Protein AF-G0NBK9-F1 (afdb_monomer)

Secondary structure (DSSP, 8-state):
--------------------PPP--------HHHHHHHHHHHHHHHHHHHHHHHHHHHHHHHHHHHHHHHHHHSS-----------B-TTT--BS-GGG-TTS-HHHHHHHHHHTT--TTT----SS--S---B-TTT--BS-GGG--

Solvent-accessible surface area (backbone atoms only — not comparable to full-atom values): 9605 Å² total; per-residue (Å²): 140,88,88,80,88,78,89,79,88,76,88,78,90,76,82,86,84,88,88,82,87,80,81,75,83,76,70,82,76,80,54,72,69,59,57,52,52,52,50,49,54,51,49,54,51,50,50,54,53,50,54,51,50,51,53,52,51,50,53,52,51,54,49,51,52,52,53,52,53,54,56,58,70,72,49,69,74,76,69,78,68,73,76,72,77,56,50,21,92,86,76,65,40,92,40,58,68,75,72,40,83,89,54,54,33,70,59,39,51,53,54,32,55,76,68,54,26,35,66,43,74,68,42,84,62,87,79,86,77,89,58,84,40,58,21,90,88,77,67,46,81,20,42,58,75,60,55,130

Sequence (148 aa):
MNPFILEDESMLLDETPAPAENPEKHEPEKTPSTDIHQQLLVLEQGIRVLQTGQTALKKQLDSILRQGAEKRKNVEPPTASKKQKLSCPRCQGDHIDLHCRSIPPSEKIALAVSKGLCLNCNGSHQGHCRKPPACKKCQKAHMTSYHC

Organism: Caenorhabditis brenneri (NCBI:txid135651)

Structure (mmCIF, N/CA/C/O backbone):
data_AF-G0NBK9-F1
#
_entry.id   AF-G0NBK9-F1
#
loop_
_atom_site.group_PDB
_atom_site.id
_atom_site.type_symbol
_atom_site.label_atom_id
_atom_site.label_alt_id
_atom_site.label_comp_id
_atom_site.label_asym_id
_atom_site.label_entity_id
_atom_site.label_seq_id
_atom_site.pdbx_PDB_ins_code
_atom_site.Cartn_x
_atom_site.Cartn_y
_atom_site.Cartn_z
_atom_site.occupancy
_atom_site.B_iso_or_equiv
_atom_site.auth_seq_id
_atom_site.auth_comp_id
_atom_site.auth_asym_id
_atom_site.auth_atom_id
_atom_site.pdbx_PDB_model_num
ATOM 1 N N . MET A 1 1 ? -111.862 -30.395 48.904 1.00 41.84 1 MET A N 1
ATOM 2 C CA . MET A 1 1 ? -110.810 -30.360 47.866 1.00 41.84 1 MET A CA 1
ATOM 3 C C . MET A 1 1 ? -109.699 -29.471 48.406 1.00 41.84 1 MET A C 1
ATOM 5 O O . MET A 1 1 ? -109.977 -28.347 48.786 1.00 41.84 1 MET A O 1
ATOM 9 N N . ASN A 1 2 ? -108.524 -30.063 48.593 1.00 36.88 2 ASN A N 1
ATOM 10 C CA . ASN A 1 2 ? -107.329 -29.575 49.301 1.00 36.88 2 ASN A CA 1
ATOM 11 C C . ASN A 1 2 ? -106.315 -29.030 48.251 1.00 36.88 2 ASN A C 1
ATOM 13 O O . ASN A 1 2 ? -106.410 -29.488 47.111 1.00 36.88 2 ASN A O 1
ATOM 17 N N . PRO A 1 3 ? -105.216 -28.333 48.612 1.00 58.12 3 PRO A N 1
ATOM 18 C CA . PRO A 1 3 ? -105.077 -27.161 49.503 1.00 58.12 3 PRO A CA 1
ATOM 19 C C . PRO A 1 3 ? -103.913 -26.208 49.067 1.00 58.12 3 PRO A C 1
ATOM 21 O O . PRO A 1 3 ? -103.492 -26.261 47.918 1.00 58.12 3 PRO A O 1
ATOM 24 N N . PHE A 1 4 ? -103.364 -25.450 50.038 1.00 42.31 4 PHE A N 1
ATOM 25 C CA . PHE A 1 4 ? -102.177 -24.556 50.097 1.00 42.31 4 PHE A CA 1
ATOM 26 C C . PHE A 1 4 ? -102.530 -23.060 49.962 1.00 42.31 4 PHE A C 1
ATOM 28 O O . PHE A 1 4 ? -102.898 -22.626 48.879 1.00 42.31 4 PHE A O 1
ATOM 35 N N . ILE A 1 5 ? -102.591 -22.226 51.026 1.00 44.59 5 ILE A N 1
ATOM 36 C CA . ILE A 1 5 ? -101.725 -22.026 52.234 1.00 44.59 5 ILE A CA 1
ATOM 37 C C . ILE A 1 5 ? -100.253 -21.797 51.811 1.00 44.59 5 ILE A C 1
ATOM 39 O O . ILE A 1 5 ? -99.794 -22.538 50.954 1.00 44.59 5 ILE A O 1
ATOM 43 N N . LEU A 1 6 ? -99.420 -20.844 52.243 1.00 45.56 6 LEU A N 1
ATOM 44 C CA . LEU A 1 6 ? -99.203 -19.952 53.403 1.00 45.56 6 LEU A CA 1
ATOM 45 C C . LEU A 1 6 ? -98.650 -18.612 52.825 1.00 45.56 6 LEU A C 1
ATOM 47 O O . LEU A 1 6 ? -98.104 -18.627 51.723 1.00 45.56 6 LEU A O 1
ATOM 51 N N . GLU A 1 7 ? -98.864 -17.418 53.392 1.00 40.66 7 GLU A N 1
ATOM 52 C CA . GLU A 1 7 ? -98.226 -16.884 54.623 1.00 40.66 7 GLU A CA 1
ATOM 53 C C . GLU A 1 7 ? -96.676 -16.959 54.518 1.00 40.66 7 GLU A C 1
ATOM 55 O O . GLU A 1 7 ? -96.111 -17.932 54.040 1.00 40.66 7 GLU A O 1
ATOM 60 N N . ASP A 1 8 ? -95.891 -15.942 54.838 1.00 40.44 8 ASP A N 1
ATOM 61 C CA . ASP A 1 8 ? -95.928 -15.280 56.124 1.00 40.44 8 ASP A CA 1
ATOM 62 C C . ASP A 1 8 ? -95.024 -14.040 56.133 1.00 40.44 8 ASP A C 1
ATOM 64 O O . ASP A 1 8 ? -94.107 -13.929 55.320 1.00 40.44 8 ASP A O 1
ATOM 68 N N . GLU A 1 9 ? -95.342 -13.156 57.076 1.00 37.91 9 GLU A N 1
ATOM 69 C CA . GLU A 1 9 ? -94.444 -12.361 57.915 1.00 37.91 9 GLU A CA 1
ATOM 70 C C . GLU A 1 9 ? -93.106 -11.837 57.336 1.00 37.91 9 GLU A C 1
ATOM 72 O O . GLU A 1 9 ? -92.277 -12.544 56.788 1.00 37.91 9 GLU A O 1
ATOM 77 N N . SER A 1 10 ? -92.673 -10.614 57.580 1.00 40.59 10 SER A N 1
ATOM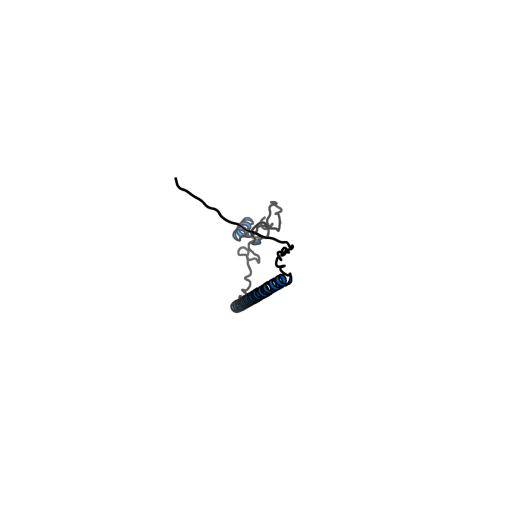 78 C CA . SER A 1 10 ? -93.138 -9.532 58.424 1.00 40.59 10 SER A CA 1
ATOM 79 C C . SER A 1 10 ? -91.996 -8.519 58.467 1.00 40.59 10 SER A C 1
ATOM 81 O O . SER A 1 10 ? -90.890 -8.793 58.006 1.00 40.59 10 SER A O 1
ATOM 83 N N . MET A 1 11 ? -92.268 -7.413 59.155 1.00 39.41 11 MET A N 1
ATOM 84 C CA . MET A 1 11 ? -91.293 -6.779 60.032 1.00 39.41 11 MET A CA 1
ATOM 85 C C . MET A 1 11 ? -90.152 -6.005 59.368 1.00 39.41 11 MET A C 1
ATOM 87 O O . MET A 1 11 ? -89.473 -6.451 58.463 1.00 39.41 11 MET A O 1
ATOM 91 N N . LEU A 1 12 ? -89.759 -4.844 59.852 1.00 44.16 12 LEU A N 1
ATOM 92 C CA . LEU A 1 12 ? -90.222 -3.883 60.847 1.00 44.16 12 LEU A CA 1
ATOM 93 C C . LEU A 1 12 ? -89.055 -2.876 60.851 1.00 44.16 12 LEU A C 1
ATOM 95 O O . LEU A 1 12 ? -87.925 -3.251 60.532 1.00 44.16 12 LEU A O 1
ATOM 99 N N . LEU A 1 13 ? -89.333 -1.668 61.329 1.00 40.25 13 LEU A N 1
ATOM 100 C CA . LEU A 1 13 ? -88.362 -0.732 61.898 1.00 40.25 13 LEU A CA 1
ATOM 101 C C . LEU A 1 13 ? -87.551 0.073 60.886 1.00 40.25 13 LEU A C 1
ATOM 103 O O . LEU A 1 13 ? -87.219 -0.388 59.802 1.00 40.25 13 LEU A O 1
ATOM 107 N N . ASP A 1 14 ? -87.068 1.256 61.210 1.00 36.59 14 ASP A N 1
ATOM 108 C CA . ASP A 1 14 ? -87.368 2.333 62.163 1.00 36.59 14 ASP A CA 1
ATOM 109 C C . ASP A 1 14 ? -86.136 3.244 62.011 1.00 36.59 14 ASP A C 1
ATOM 111 O O . ASP A 1 14 ? -85.061 2.767 61.647 1.00 36.59 14 ASP A O 1
ATOM 115 N N . GLU A 1 15 ? -86.297 4.523 62.318 1.00 38.12 15 GLU A N 1
ATOM 116 C CA . GLU A 1 15 ? -85.234 5.462 62.712 1.00 38.12 15 GLU A CA 1
ATOM 117 C C . GLU A 1 15 ? -84.020 5.758 61.775 1.00 38.12 15 GLU A C 1
ATOM 119 O O . GLU A 1 15 ? -83.236 4.923 61.338 1.00 38.12 15 GLU A O 1
ATOM 124 N N . THR A 1 16 ? -83.822 7.065 61.555 1.00 48.12 16 THR A N 1
ATOM 125 C CA . THR A 1 16 ? -82.574 7.803 61.216 1.00 48.12 16 THR A CA 1
ATOM 126 C C . THR A 1 16 ? -81.297 7.287 61.923 1.00 48.12 16 THR A C 1
ATOM 128 O O . THR A 1 16 ? -81.463 6.743 63.012 1.00 48.12 16 THR A O 1
ATOM 131 N N . PRO A 1 17 ? -80.028 7.539 61.466 1.00 43.25 17 PRO A N 1
ATOM 132 C CA . PRO A 1 17 ? -79.492 8.833 60.970 1.00 43.25 17 PRO A CA 1
ATOM 133 C C . PRO A 1 17 ? -78.372 8.776 59.875 1.00 43.25 17 PRO A C 1
ATOM 135 O O . PRO A 1 17 ? -77.904 7.718 59.472 1.00 43.25 17 PRO A O 1
ATOM 138 N N . ALA A 1 18 ? -77.923 9.943 59.380 1.00 47.94 18 ALA A N 1
ATOM 139 C CA . ALA A 1 18 ? -76.700 10.123 58.557 1.00 47.94 18 ALA A CA 1
ATOM 140 C C . ALA A 1 18 ? -75.405 10.014 59.411 1.00 47.94 18 ALA A C 1
ATOM 142 O O . ALA A 1 18 ? -75.547 9.995 60.636 1.00 47.94 18 ALA A O 1
ATOM 143 N N . PRO A 1 19 ? -74.152 10.100 58.884 1.00 54.47 19 PRO A N 1
ATOM 144 C CA . PRO A 1 19 ? -73.601 10.015 57.514 1.00 54.47 19 PRO A CA 1
ATOM 145 C C . PRO A 1 19 ? -72.477 8.937 57.391 1.00 54.47 19 PRO A C 1
ATOM 147 O O . PRO A 1 19 ? -72.006 8.419 58.397 1.00 54.47 19 PRO A O 1
ATOM 150 N N . ALA A 1 20 ? -71.979 8.620 56.185 1.00 42.03 20 ALA A N 1
ATOM 151 C CA . ALA A 1 20 ? -70.747 7.826 56.035 1.00 42.03 20 ALA A CA 1
ATOM 152 C C . ALA A 1 20 ? -69.830 8.387 54.940 1.00 42.03 20 ALA A C 1
ATOM 154 O O . ALA A 1 20 ? -70.204 8.500 53.772 1.00 42.03 20 ALA A O 1
ATOM 155 N N . GLU A 1 21 ? -68.632 8.755 55.384 1.00 42.59 21 GLU A N 1
ATOM 156 C CA . GLU A 1 21 ? -67.476 9.199 54.620 1.00 42.59 21 GLU A CA 1
ATOM 157 C C . GLU A 1 21 ? -67.081 8.161 53.563 1.00 42.59 21 GLU A C 1
ATOM 159 O O . GLU A 1 21 ? -67.000 6.961 53.826 1.00 42.59 21 GLU A O 1
ATOM 164 N N . ASN A 1 22 ? -66.823 8.635 52.349 1.00 42.59 22 ASN A N 1
ATOM 165 C CA . ASN A 1 22 ? -66.251 7.825 51.285 1.00 42.59 22 ASN A CA 1
ATOM 166 C C . ASN A 1 22 ? -64.727 7.810 51.497 1.00 42.59 22 ASN A C 1
ATOM 168 O O . ASN A 1 22 ? -64.134 8.892 51.471 1.00 42.59 22 ASN A O 1
ATOM 172 N N . PRO A 1 23 ? -64.069 6.660 51.733 1.00 45.88 23 PRO A N 1
ATOM 173 C CA . PRO A 1 23 ? -62.629 6.652 51.897 1.00 45.88 23 PRO A CA 1
ATOM 174 C C . PRO A 1 23 ? -61.987 6.929 50.539 1.00 45.88 23 PRO A C 1
ATOM 176 O O . PRO A 1 23 ? -62.138 6.166 49.579 1.00 45.88 23 PRO A O 1
ATOM 179 N N . GLU A 1 24 ? -61.269 8.048 50.474 1.00 44.53 24 GLU A N 1
ATOM 180 C CA . GLU A 1 24 ? -60.301 8.340 49.429 1.00 44.53 24 GLU A CA 1
ATOM 181 C C . GLU A 1 24 ? -59.445 7.097 49.164 1.00 44.53 24 GLU A C 1
ATOM 183 O O . GLU A 1 24 ? -58.776 6.558 50.050 1.00 44.53 24 GLU A O 1
ATOM 188 N N . LYS A 1 25 ? -59.452 6.640 47.910 1.00 45.28 25 LYS A N 1
ATOM 189 C CA . LYS A 1 25 ? -58.410 5.756 47.398 1.00 45.28 25 LYS A CA 1
ATOM 190 C C . LYS A 1 25 ? -57.111 6.551 47.390 1.00 45.28 25 LYS A C 1
ATOM 192 O O . LYS A 1 25 ? -56.800 7.226 46.414 1.00 45.28 25 LYS A O 1
ATOM 197 N N . HIS A 1 26 ? -56.370 6.464 48.485 1.00 41.44 26 HIS A N 1
ATOM 198 C CA . HIS A 1 26 ? -54.976 6.867 48.534 1.00 41.44 26 HIS A CA 1
ATOM 199 C C . HIS A 1 26 ? -54.195 5.938 47.593 1.00 41.44 26 HIS A C 1
ATOM 201 O O . HIS A 1 26 ? -53.847 4.808 47.940 1.00 41.44 26 HIS A O 1
ATOM 207 N N . GLU A 1 27 ? -53.963 6.398 46.364 1.00 53.00 27 GLU A N 1
ATOM 208 C CA . GLU A 1 27 ? -52.853 5.905 45.555 1.00 53.00 27 GLU A CA 1
ATOM 209 C C . GLU A 1 27 ? -51.571 6.061 46.394 1.00 53.00 27 GLU A C 1
ATOM 211 O O . GLU A 1 27 ? -51.376 7.110 47.022 1.00 53.00 27 GLU A O 1
ATOM 216 N N . PRO A 1 28 ? -50.692 5.048 46.462 1.00 52.41 28 PRO A N 1
ATOM 217 C CA . PRO A 1 28 ? -49.408 5.228 47.107 1.00 52.41 28 PRO A CA 1
ATOM 218 C C . PRO A 1 28 ? -48.584 6.152 46.211 1.00 52.41 28 PRO A C 1
ATOM 220 O O . PRO A 1 28 ? -48.048 5.725 45.187 1.00 52.41 28 PRO A O 1
ATOM 223 N N . GLU A 1 29 ? -48.487 7.427 46.588 1.00 56.84 29 GLU A N 1
ATOM 224 C CA . GLU A 1 29 ? -47.502 8.346 46.033 1.00 56.84 29 GLU A CA 1
ATOM 225 C C . GLU A 1 29 ? -46.122 7.695 46.176 1.00 56.84 29 GLU A C 1
ATOM 227 O O . GLU A 1 29 ? -45.548 7.612 47.265 1.00 56.84 29 GLU A O 1
ATOM 232 N N . LYS A 1 30 ? -45.585 7.180 45.065 1.00 56.38 30 LYS A N 1
ATOM 233 C CA . LYS A 1 30 ? -44.182 6.784 44.979 1.00 56.38 30 LYS A CA 1
ATOM 234 C C . LYS A 1 30 ? -43.358 8.035 45.225 1.00 56.38 30 LYS A C 1
ATOM 236 O O . LYS A 1 30 ? -43.197 8.878 44.346 1.00 56.38 30 LYS A O 1
ATOM 241 N N . THR A 1 31 ? -42.869 8.161 46.448 1.00 53.91 31 THR A N 1
ATOM 242 C CA . THR A 1 31 ? -42.076 9.306 46.861 1.00 53.91 31 THR A CA 1
ATOM 243 C C . THR A 1 31 ? -40.800 9.377 46.007 1.00 53.91 31 THR A C 1
ATOM 245 O O . THR A 1 31 ? -40.131 8.353 45.814 1.00 53.91 31 THR A O 1
ATOM 248 N N . PRO A 1 32 ? -40.410 10.569 45.516 1.00 62.19 32 PRO A N 1
ATOM 249 C CA . PRO A 1 32 ? -39.239 10.760 44.646 1.00 62.19 32 PRO A CA 1
ATOM 250 C C . PRO A 1 32 ? -37.921 10.271 45.275 1.00 62.19 32 PRO A C 1
ATOM 252 O O . PRO A 1 32 ? -36.948 9.998 44.579 1.00 62.19 32 PRO A O 1
ATOM 255 N N . SER A 1 33 ? -37.894 10.097 46.599 1.00 61.19 33 SER A N 1
ATOM 256 C CA . SER A 1 33 ? -36.758 9.555 47.346 1.00 61.19 33 SER A CA 1
ATOM 257 C C . SER A 1 33 ? -36.448 8.085 47.017 1.00 61.19 33 SER A C 1
ATOM 259 O O . SER A 1 33 ? -35.276 7.706 46.992 1.00 61.19 33 SER A O 1
ATOM 261 N N . THR A 1 34 ? -37.462 7.266 46.719 1.00 68.56 34 THR A N 1
ATOM 262 C CA . THR A 1 34 ? -37.266 5.845 46.373 1.00 68.56 34 THR A CA 1
ATOM 263 C C . THR A 1 34 ? -36.654 5.663 44.984 1.00 68.56 34 THR A C 1
ATOM 265 O O . THR A 1 34 ? -35.799 4.798 44.796 1.00 68.56 34 THR A O 1
ATOM 268 N N . ASP A 1 35 ? -37.020 6.528 44.036 1.00 82.06 35 ASP A N 1
ATOM 269 C CA . ASP A 1 35 ? -36.481 6.526 42.673 1.00 82.06 35 ASP A CA 1
ATOM 270 C C . ASP A 1 35 ? -34.996 6.923 42.652 1.00 82.06 35 ASP A C 1
ATOM 272 O O . ASP A 1 35 ? -34.170 6.241 42.048 1.00 82.06 35 ASP A O 1
ATOM 276 N N . ILE A 1 36 ? -34.615 7.949 43.422 1.00 86.81 36 ILE A N 1
ATOM 277 C CA . ILE A 1 36 ? -33.208 8.354 43.57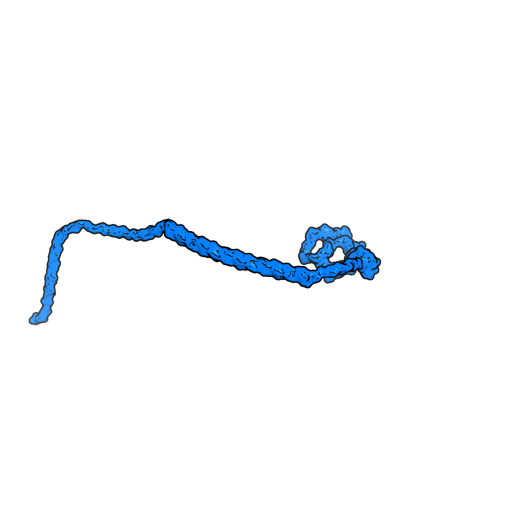3 1.00 86.81 36 ILE A CA 1
ATOM 278 C C . ILE A 1 36 ? -32.377 7.229 44.206 1.00 86.81 36 ILE A C 1
ATOM 280 O O . ILE A 1 36 ? -31.262 6.956 43.759 1.00 86.81 36 ILE A O 1
ATOM 284 N N . HIS A 1 37 ? -32.908 6.542 45.222 1.00 89.44 37 HIS A N 1
ATOM 285 C CA . HIS A 1 37 ? -32.203 5.420 45.845 1.00 89.44 37 HIS A CA 1
ATOM 286 C C . HIS A 1 37 ? -31.977 4.271 44.851 1.00 89.44 37 HIS A C 1
ATOM 288 O O . HIS A 1 37 ? -30.875 3.728 44.763 1.00 89.44 37 HIS A O 1
ATOM 294 N N . GLN A 1 38 ? -32.985 3.956 44.035 1.00 91.50 38 GLN A N 1
ATOM 295 C CA . GLN A 1 38 ? -32.871 2.953 42.981 1.00 91.50 38 GLN A CA 1
ATOM 296 C C . GLN A 1 38 ? -31.826 3.350 41.925 1.00 91.50 38 GLN A C 1
ATOM 298 O O . GLN A 1 38 ? -31.014 2.519 41.512 1.00 91.50 38 GLN A O 1
ATOM 303 N N . GLN A 1 39 ? -31.802 4.620 41.517 1.00 92.81 39 GLN A N 1
ATOM 304 C CA . GLN A 1 39 ? -30.816 5.149 40.572 1.00 92.81 39 GLN A CA 1
ATOM 305 C C . GLN A 1 39 ? -29.386 5.066 41.125 1.00 92.81 39 GLN A C 1
ATOM 307 O O . GLN A 1 39 ? -28.471 4.682 40.395 1.00 92.81 39 GLN A O 1
ATOM 312 N N . LEU A 1 40 ? -29.183 5.349 42.416 1.00 93.94 40 LEU A N 1
ATOM 313 C CA . LEU A 1 40 ? -27.879 5.208 43.072 1.00 93.94 40 LEU A CA 1
ATOM 314 C C . LEU A 1 40 ? -27.391 3.756 43.076 1.00 93.94 40 LEU A C 1
ATOM 316 O O . LEU A 1 40 ? -26.234 3.510 42.741 1.00 93.94 40 LEU A O 1
ATOM 320 N N . LEU A 1 41 ? -28.266 2.788 43.361 1.00 94.31 41 LEU A N 1
ATOM 321 C CA . LEU A 1 41 ? -27.912 1.363 43.315 1.00 94.31 41 LEU A CA 1
ATOM 322 C C . LEU A 1 41 ? -27.489 0.918 41.907 1.00 94.31 41 LEU A C 1
ATOM 324 O O . LEU A 1 41 ? -26.518 0.171 41.750 1.00 94.31 41 LEU A O 1
ATOM 328 N N . VAL A 1 42 ? -28.183 1.401 40.873 1.00 95.81 42 VAL A N 1
ATOM 329 C CA . VAL A 1 42 ? -27.823 1.135 39.471 1.00 95.81 42 VAL A CA 1
ATOM 330 C C . VAL A 1 42 ? -26.467 1.754 39.129 1.00 95.81 42 VAL A C 1
ATOM 332 O O . VAL A 1 42 ? -25.637 1.090 38.504 1.00 95.81 42 VAL A O 1
ATOM 335 N N . LEU A 1 43 ? -26.207 2.989 39.564 1.00 95.88 43 LEU A N 1
ATOM 336 C CA . LEU A 1 43 ? -24.925 3.662 39.346 1.00 95.88 43 LEU A CA 1
ATOM 337 C C . LEU A 1 43 ? -23.775 2.950 40.060 1.00 95.88 43 LEU A C 1
ATOM 339 O O . LEU A 1 43 ? -22.737 2.715 39.442 1.00 95.88 43 LEU A O 1
ATOM 343 N N . GLU A 1 44 ? -23.952 2.542 41.317 1.00 96.12 44 GLU A N 1
ATOM 344 C CA . GLU A 1 44 ? -22.946 1.761 42.041 1.00 96.12 44 GLU A CA 1
ATOM 345 C C . GLU A 1 44 ? -22.620 0.452 41.323 1.00 96.12 44 GLU A C 1
ATOM 347 O O . GLU A 1 44 ? -21.451 0.079 41.184 1.00 96.12 44 GLU A O 1
ATOM 352 N N . GLN A 1 45 ? -23.647 -0.245 40.834 1.00 95.94 45 GLN A N 1
ATOM 353 C CA . GLN A 1 45 ? -23.450 -1.471 40.079 1.00 95.94 45 GLN A CA 1
ATOM 354 C C . GLN A 1 45 ? -22.732 -1.205 38.750 1.00 95.94 45 GLN A C 1
ATOM 356 O O . GLN A 1 45 ? -21.813 -1.945 38.391 1.00 95.94 45 GLN A O 1
ATOM 361 N N . GLY A 1 46 ? -23.086 -0.124 38.054 1.00 96.38 46 GLY A N 1
ATOM 362 C CA . GLY A 1 46 ? -22.403 0.323 36.842 1.00 96.38 46 GLY A CA 1
ATOM 363 C C . GLY A 1 46 ? -20.921 0.614 37.085 1.00 96.38 46 GLY A C 1
ATOM 364 O O . GLY A 1 46 ? -20.068 0.140 36.333 1.00 96.38 46 GLY A O 1
ATOM 365 N N . ILE A 1 47 ? -20.590 1.308 38.177 1.00 96.94 47 ILE A N 1
ATOM 366 C CA . ILE A 1 47 ? -19.205 1.599 38.574 1.00 96.94 47 ILE A CA 1
ATOM 367 C C . ILE A 1 47 ? -18.430 0.301 38.821 1.00 96.94 47 ILE A C 1
ATOM 369 O O . ILE A 1 47 ? -17.322 0.152 38.304 1.00 96.94 47 ILE A O 1
ATOM 373 N N . ARG A 1 48 ? -19.011 -0.670 39.538 1.00 96.38 48 ARG A N 1
ATOM 374 C CA . ARG A 1 48 ? -18.376 -1.979 39.786 1.00 96.38 48 ARG A CA 1
ATOM 375 C C . ARG A 1 48 ? -18.058 -2.725 38.486 1.00 96.38 48 ARG A C 1
ATOM 377 O O . ARG A 1 48 ? -16.957 -3.264 38.325 1.00 96.38 48 ARG A O 1
ATOM 384 N N . VAL A 1 49 ? -18.991 -2.731 37.534 1.00 96.81 49 VAL A N 1
ATOM 385 C CA . VAL A 1 49 ? -18.790 -3.352 36.214 1.00 96.81 49 VAL A CA 1
ATOM 386 C C . VAL A 1 49 ? -17.673 -2.645 35.444 1.00 96.81 49 VAL A C 1
ATOM 388 O O . VAL A 1 49 ? -16.772 -3.306 34.923 1.00 96.81 49 VAL A O 1
ATOM 391 N N . LEU A 1 50 ? -17.674 -1.309 35.424 1.00 97.06 50 LEU A N 1
ATOM 392 C CA . LEU A 1 50 ? -16.644 -0.520 34.746 1.00 97.06 50 LEU A CA 1
ATOM 393 C C . LEU A 1 50 ? -15.252 -0.738 35.351 1.00 97.06 50 LEU A C 1
ATOM 395 O O . LEU A 1 50 ? -14.294 -0.940 34.608 1.00 97.06 50 LEU A O 1
ATOM 399 N N . GLN A 1 51 ? -15.131 -0.771 36.679 1.00 97.06 51 GLN A N 1
ATOM 400 C CA . GLN A 1 51 ? -13.867 -1.049 37.372 1.00 97.06 51 GLN A CA 1
ATOM 401 C C . GLN A 1 51 ? -13.327 -2.448 37.044 1.00 97.06 51 GLN A C 1
ATOM 403 O O . GLN A 1 51 ? -12.126 -2.630 36.810 1.00 97.06 51 GLN A O 1
ATOM 408 N N . THR A 1 52 ? -14.217 -3.438 36.969 1.00 95.81 52 THR A N 1
ATOM 409 C CA . THR A 1 52 ? -13.861 -4.808 36.578 1.00 95.81 52 THR A CA 1
ATOM 410 C C . THR A 1 52 ? -13.365 -4.847 35.132 1.00 95.81 52 THR A C 1
ATOM 412 O O . THR A 1 52 ? -12.301 -5.409 34.856 1.00 95.81 52 THR A O 1
ATOM 415 N N . GLY A 1 53 ? -14.075 -4.178 34.218 1.00 96.50 53 GLY A N 1
ATOM 416 C CA . GLY A 1 53 ? -13.679 -4.044 32.816 1.00 96.50 53 GLY A CA 1
ATOM 417 C C . GLY A 1 53 ? -12.325 -3.351 32.649 1.00 96.50 53 GLY A C 1
ATOM 418 O O . GLY A 1 53 ? -11.450 -3.862 31.951 1.00 96.50 53 GLY A O 1
ATOM 419 N N . GLN A 1 54 ? -12.097 -2.239 33.353 1.00 95.81 54 GLN A N 1
ATOM 420 C CA . GLN A 1 54 ? -10.815 -1.526 33.344 1.00 95.81 54 GLN A CA 1
ATOM 421 C C . GLN A 1 54 ? -9.662 -2.406 33.834 1.00 95.81 54 GLN A C 1
ATOM 423 O O . GLN A 1 54 ? -8.586 -2.415 33.234 1.00 95.81 54 GLN A O 1
ATOM 428 N N . THR A 1 55 ? -9.886 -3.188 34.890 1.00 96.25 55 THR A N 1
ATOM 429 C CA . THR A 1 55 ? -8.873 -4.106 35.423 1.00 96.25 55 THR A CA 1
ATOM 430 C C . THR A 1 55 ? -8.533 -5.210 34.419 1.00 96.25 55 THR A C 1
ATOM 432 O O . THR A 1 55 ? -7.359 -5.546 34.246 1.00 96.25 55 THR A O 1
ATOM 435 N N . ALA A 1 56 ? -9.533 -5.758 33.724 1.00 95.81 56 ALA A N 1
ATOM 436 C CA . ALA A 1 56 ? -9.325 -6.761 32.683 1.00 95.81 56 ALA A CA 1
ATOM 437 C C . ALA A 1 56 ? -8.546 -6.190 31.486 1.00 95.81 56 ALA A C 1
ATOM 439 O O . ALA A 1 56 ? -7.552 -6.784 31.065 1.00 95.81 56 ALA A O 1
ATOM 440 N N . LEU A 1 57 ? -8.932 -5.007 30.998 1.00 96.31 57 LEU A N 1
ATOM 441 C CA . LEU A 1 57 ? -8.246 -4.322 29.899 1.00 96.31 57 LEU A CA 1
ATOM 442 C C . LEU A 1 57 ? -6.793 -3.995 30.251 1.00 96.31 57 LEU A C 1
ATOM 444 O O . LEU A 1 57 ? -5.898 -4.222 29.439 1.00 96.31 57 LEU A O 1
ATOM 448 N N . LYS A 1 58 ? -6.536 -3.531 31.479 1.00 96.50 58 LYS A N 1
ATOM 449 C CA . LYS A 1 58 ? -5.174 -3.269 31.959 1.00 96.50 58 LYS A CA 1
ATOM 450 C C . LYS A 1 58 ? -4.316 -4.536 31.929 1.00 96.50 58 LYS A C 1
ATOM 452 O O . LYS A 1 58 ? -3.214 -4.509 31.391 1.00 96.50 58 LYS A O 1
ATOM 457 N N . LYS A 1 59 ? -4.844 -5.668 32.409 1.00 95.38 59 LYS A N 1
ATOM 458 C CA . LYS A 1 59 ? -4.148 -6.967 32.345 1.00 95.38 59 LYS A CA 1
ATOM 459 C C . LYS A 1 59 ? -3.867 -7.410 30.906 1.00 95.38 59 LYS A C 1
ATOM 461 O O . LYS A 1 59 ? -2.791 -7.939 30.630 1.00 95.38 59 LYS A O 1
ATOM 466 N N . GLN A 1 60 ? -4.809 -7.199 29.987 1.00 95.62 60 GLN A N 1
ATOM 467 C CA . GLN A 1 60 ? -4.605 -7.509 28.569 1.00 95.62 60 GLN A CA 1
ATOM 468 C C . GLN A 1 60 ? -3.511 -6.635 27.951 1.00 95.62 60 GLN A C 1
ATOM 470 O O . GLN A 1 60 ? -2.635 -7.159 27.264 1.00 95.62 60 GLN A O 1
ATOM 475 N N . LEU A 1 61 ? -3.513 -5.331 28.238 1.00 94.88 61 LEU A N 1
ATOM 476 C CA . LEU A 1 61 ? -2.483 -4.408 27.771 1.00 94.88 61 LEU A CA 1
ATOM 477 C C . LEU A 1 61 ? -1.097 -4.800 28.296 1.00 94.88 61 LEU A C 1
ATOM 479 O O . LEU A 1 61 ? -0.156 -4.901 27.511 1.00 94.88 61 LEU A O 1
ATOM 483 N N . ASP A 1 62 ? -0.982 -5.101 29.590 1.00 94.50 62 ASP A N 1
ATOM 484 C CA . ASP A 1 62 ? 0.274 -5.550 30.200 1.00 94.50 62 ASP A CA 1
ATOM 485 C C . ASP A 1 62 ? 0.788 -6.846 29.550 1.00 94.50 62 ASP A C 1
ATOM 487 O O . ASP A 1 62 ? 1.987 -6.990 29.301 1.00 94.50 62 ASP A O 1
ATOM 491 N N . SER A 1 63 ? -0.111 -7.778 29.216 1.00 92.56 63 SER A N 1
ATOM 492 C CA . SER A 1 63 ? 0.230 -9.0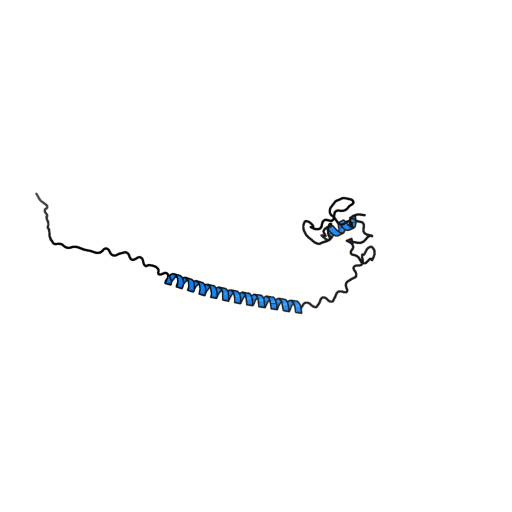09 28.492 1.00 92.56 63 SER A CA 1
ATOM 493 C C . SER A 1 63 ? 0.755 -8.718 27.082 1.00 92.56 63 SER A C 1
ATOM 495 O O . SER A 1 63 ? 1.811 -9.226 26.702 1.00 92.56 63 SER A O 1
ATOM 497 N N . ILE A 1 64 ? 0.085 -7.841 26.325 1.00 92.25 64 ILE A N 1
ATOM 498 C CA . ILE A 1 64 ? 0.515 -7.431 24.977 1.00 92.25 64 ILE A CA 1
ATOM 499 C C . ILE A 1 64 ? 1.885 -6.747 25.029 1.00 92.25 64 ILE A C 1
ATOM 501 O O . ILE A 1 64 ? 2.759 -7.056 24.217 1.00 92.25 64 ILE A O 1
ATOM 505 N N . LEU A 1 65 ? 2.104 -5.850 25.993 1.00 91.12 65 LEU A N 1
ATOM 506 C CA . LEU A 1 65 ? 3.381 -5.156 26.165 1.00 91.12 65 LEU A CA 1
ATOM 507 C C . LEU A 1 65 ? 4.515 -6.136 26.490 1.00 91.12 65 LEU A C 1
ATOM 509 O O . LEU A 1 65 ? 5.586 -6.048 25.886 1.00 91.12 65 LEU A O 1
ATOM 513 N N . ARG A 1 66 ? 4.274 -7.115 27.373 1.00 87.00 66 ARG A N 1
ATOM 514 C CA . ARG A 1 66 ? 5.244 -8.180 27.685 1.00 87.00 66 ARG A CA 1
ATOM 515 C C . ARG A 1 66 ? 5.550 -9.049 26.467 1.00 87.00 66 ARG A C 1
ATOM 517 O O . ARG A 1 66 ? 6.719 -9.270 26.163 1.00 87.00 66 ARG A O 1
ATOM 524 N N . GLN A 1 67 ? 4.530 -9.482 25.727 1.00 82.94 67 GLN A N 1
ATOM 525 C CA . GLN A 1 67 ? 4.712 -10.252 24.492 1.00 82.94 67 GLN A CA 1
ATOM 526 C C . GLN A 1 67 ? 5.479 -9.456 23.426 1.00 82.94 67 GLN A C 1
ATOM 528 O O . GLN A 1 67 ? 6.322 -10.010 22.722 1.00 82.94 67 GLN A O 1
ATOM 533 N N . GLY A 1 68 ? 5.218 -8.152 23.310 1.00 77.19 68 GLY A N 1
ATOM 534 C CA . GLY A 1 68 ? 5.939 -7.256 22.411 1.00 77.19 68 GLY A CA 1
ATOM 535 C C . GLY A 1 68 ? 7.408 -7.082 22.799 1.00 77.19 68 GLY A C 1
ATOM 536 O O . GLY A 1 68 ? 8.270 -7.092 21.922 1.00 77.19 68 GLY A O 1
ATOM 537 N N . ALA A 1 69 ? 7.709 -6.958 24.095 1.00 74.62 69 ALA A N 1
ATOM 538 C CA . ALA A 1 69 ? 9.080 -6.871 24.595 1.00 74.62 69 ALA A CA 1
ATOM 539 C C . ALA A 1 69 ? 9.863 -8.171 24.351 1.00 74.62 69 ALA A C 1
ATOM 541 O O . ALA A 1 69 ? 11.008 -8.117 23.907 1.00 74.62 69 ALA A O 1
ATOM 542 N N . GLU A 1 70 ? 9.233 -9.328 24.558 1.00 70.00 70 GLU A N 1
ATOM 543 C CA . GLU A 1 70 ? 9.873 -10.633 24.361 1.00 70.00 70 GLU A CA 1
ATOM 544 C C . GLU A 1 70 ? 10.144 -10.929 22.880 1.00 70.00 70 GLU A C 1
ATOM 546 O O . GLU A 1 70 ? 11.233 -11.369 22.509 1.00 70.00 70 GLU A O 1
ATOM 551 N N . LYS A 1 71 ? 9.200 -10.576 21.996 1.00 66.44 71 LYS A N 1
ATOM 552 C CA . LYS A 1 71 ? 9.398 -10.660 20.541 1.00 66.44 71 LYS A CA 1
ATOM 553 C C . LYS A 1 71 ? 10.536 -9.764 20.052 1.00 66.44 71 LYS A C 1
ATOM 555 O O . LYS A 1 71 ? 11.218 -10.135 19.110 1.00 66.44 71 LYS A O 1
ATOM 560 N N . ARG A 1 72 ? 10.776 -8.609 20.683 1.00 61.69 72 ARG A N 1
ATOM 561 C CA . ARG A 1 72 ? 11.882 -7.706 20.310 1.00 61.69 72 ARG A CA 1
ATOM 562 C C . ARG A 1 72 ? 13.251 -8.175 20.804 1.00 61.69 72 ARG A C 1
ATOM 564 O O . ARG A 1 72 ? 14.243 -7.765 20.219 1.00 61.69 72 ARG A O 1
ATOM 571 N N . LYS A 1 73 ? 13.317 -9.013 21.844 1.00 60.44 73 LYS A N 1
ATOM 572 C CA . LYS A 1 73 ? 14.579 -9.591 22.340 1.00 60.44 73 LYS A CA 1
ATOM 573 C C . LYS A 1 73 ? 15.058 -10.791 21.517 1.00 60.44 73 LYS A C 1
ATOM 575 O O . LYS A 1 73 ? 16.258 -11.005 21.435 1.00 60.44 73 LYS A O 1
ATOM 580 N N . ASN A 1 74 ? 14.138 -11.538 20.899 1.00 57.47 74 ASN A N 1
ATOM 581 C CA . ASN A 1 74 ? 14.449 -12.690 20.037 1.00 57.47 74 ASN A CA 1
ATOM 582 C C . ASN A 1 74 ? 14.623 -12.345 18.550 1.00 57.47 74 ASN A C 1
ATOM 584 O O . ASN A 1 74 ? 14.946 -13.216 17.746 1.00 57.47 74 ASN A O 1
ATOM 588 N N . VAL A 1 75 ? 14.410 -11.088 18.163 1.00 56.62 75 VAL A N 1
ATOM 589 C CA . VAL A 1 75 ? 14.840 -10.607 16.852 1.00 56.62 75 VAL A CA 1
ATOM 590 C C . VAL A 1 75 ? 16.292 -10.193 17.024 1.00 56.62 75 VAL A C 1
ATOM 592 O O . VAL A 1 75 ? 16.567 -9.097 17.516 1.00 56.62 75 VAL A O 1
ATOM 595 N N . GLU A 1 76 ? 17.221 -11.083 16.654 1.00 57.56 76 GLU A N 1
ATOM 596 C CA . GLU A 1 76 ? 18.588 -10.662 16.350 1.00 57.56 76 GLU A CA 1
ATOM 597 C C .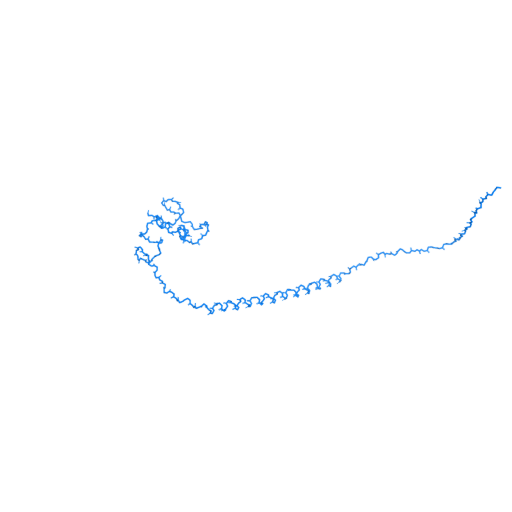 GLU A 1 76 ? 18.504 -9.384 15.505 1.00 57.56 76 GLU A C 1
ATOM 599 O O . GLU A 1 76 ? 17.664 -9.315 14.594 1.00 57.56 76 GLU A O 1
ATOM 604 N N . PRO A 1 77 ? 19.318 -8.351 15.795 1.00 54.69 77 PRO A N 1
ATOM 605 C CA . PRO A 1 77 ? 19.369 -7.199 14.915 1.00 54.69 77 PRO A CA 1
ATOM 606 C C . PRO A 1 77 ? 19.613 -7.752 13.511 1.00 54.69 77 PRO A C 1
ATOM 608 O O . PRO A 1 77 ? 20.514 -8.584 13.371 1.00 54.69 77 PRO A O 1
ATOM 611 N N . PRO A 1 78 ? 18.823 -7.366 12.488 1.00 55.19 78 PRO A N 1
ATOM 612 C CA . PRO A 1 78 ? 19.139 -7.771 11.134 1.00 55.19 78 PRO A CA 1
ATOM 613 C C . PRO A 1 78 ? 20.577 -7.324 10.930 1.00 55.19 78 PRO A C 1
ATOM 615 O O . PRO A 1 78 ? 20.857 -6.121 10.974 1.00 55.19 78 PRO A O 1
ATOM 618 N N . THR A 1 79 ? 21.493 -8.297 10.843 1.00 55.59 79 THR A N 1
ATOM 619 C CA . THR A 1 79 ? 22.893 -8.038 10.531 1.00 55.59 79 THR A CA 1
ATOM 620 C C . THR A 1 79 ? 22.829 -7.078 9.371 1.00 55.59 79 THR A C 1
ATOM 622 O O . THR A 1 79 ? 22.128 -7.367 8.403 1.00 55.59 79 THR A O 1
ATOM 625 N N . ALA A 1 80 ? 23.379 -5.873 9.555 1.00 53.84 80 ALA A N 1
ATOM 626 C CA . ALA A 1 80 ? 23.231 -4.795 8.598 1.00 53.84 80 ALA A CA 1
ATOM 627 C C . ALA A 1 80 ? 23.705 -5.345 7.259 1.00 53.84 80 ALA A C 1
ATOM 629 O O . ALA A 1 80 ? 24.908 -5.448 7.013 1.00 53.84 80 ALA A O 1
ATOM 630 N N . SER A 1 81 ? 22.756 -5.802 6.443 1.00 56.84 81 SER A N 1
ATOM 631 C CA . SER A 1 81 ? 23.029 -6.455 5.185 1.00 56.84 81 SER A CA 1
ATOM 632 C C . SER A 1 81 ? 23.673 -5.347 4.397 1.00 56.84 81 SER A C 1
ATOM 634 O O . SER A 1 81 ? 22.985 -4.371 4.075 1.00 56.84 81 SER A O 1
ATOM 636 N N . LYS A 1 82 ? 25.007 -5.424 4.249 1.00 57.34 82 LYS A N 1
ATOM 637 C CA . LYS A 1 82 ? 25.830 -4.473 3.498 1.00 57.34 82 LYS A CA 1
ATOM 638 C C . LYS A 1 82 ? 24.983 -4.078 2.312 1.00 57.34 82 LYS A C 1
ATOM 640 O O . LYS A 1 82 ? 24.687 -4.970 1.523 1.00 57.34 82 LYS A O 1
ATOM 645 N N . LYS A 1 83 ? 24.501 -2.825 2.276 1.00 58.88 83 LYS A N 1
ATOM 646 C CA . LYS A 1 83 ? 23.577 -2.345 1.242 1.00 58.88 83 LYS A CA 1
ATOM 647 C C . LYS A 1 83 ? 24.170 -2.806 -0.079 1.00 58.88 83 LYS A C 1
ATOM 649 O O . LYS A 1 83 ? 25.198 -2.263 -0.486 1.00 58.88 83 LYS A O 1
ATOM 654 N N . GLN A 1 84 ? 23.623 -3.875 -0.664 1.00 60.84 84 GLN A N 1
ATOM 655 C CA . GLN A 1 84 ? 24.116 -4.357 -1.939 1.00 60.84 84 GLN A CA 1
ATOM 656 C C . GLN A 1 84 ? 23.869 -3.178 -2.857 1.00 60.84 84 GLN A C 1
ATOM 658 O O . GLN A 1 84 ? 22.728 -2.725 -2.981 1.00 60.84 84 GLN A O 1
ATOM 663 N N . LYS A 1 85 ? 24.953 -2.591 -3.374 1.00 60.03 85 LYS A N 1
ATOM 664 C CA . LYS A 1 85 ? 24.840 -1.553 -4.388 1.00 60.03 85 LYS A CA 1
ATOM 665 C C . LYS A 1 85 ? 23.962 -2.170 -5.467 1.00 60.03 85 LYS A C 1
ATOM 667 O O . LYS A 1 85 ? 24.348 -3.186 -6.041 1.00 60.03 85 LYS A O 1
ATOM 672 N N . LEU A 1 86 ? 22.750 -1.642 -5.636 1.00 69.06 86 LEU A N 1
ATOM 673 C CA . LEU A 1 86 ? 21.868 -2.043 -6.721 1.00 69.06 86 LEU A CA 1
ATOM 674 C C . LEU A 1 86 ? 22.540 -1.551 -8.000 1.00 69.06 86 LEU A C 1
ATOM 676 O O . LEU A 1 86 ? 22.290 -0.435 -8.447 1.00 69.06 86 LEU A O 1
ATOM 680 N N . SER A 1 87 ? 23.462 -2.354 -8.522 1.00 80.00 87 SER A N 1
ATOM 681 C CA . SER A 1 87 ? 24.031 -2.149 -9.838 1.00 80.00 87 SER A CA 1
ATOM 682 C C . SER A 1 87 ? 23.037 -2.697 -10.850 1.00 80.00 87 SER A C 1
ATOM 684 O O . SER A 1 87 ? 22.538 -3.819 -10.732 1.00 80.00 87 SER A O 1
ATOM 686 N N . CYS A 1 88 ? 22.695 -1.884 -11.843 1.00 83.38 88 CYS A N 1
ATOM 687 C CA . CYS A 1 88 ? 21.790 -2.329 -12.887 1.00 83.38 88 CYS A CA 1
ATOM 688 C C . CYS A 1 88 ? 22.442 -3.476 -13.681 1.00 83.38 88 CYS A C 1
ATOM 690 O O . CYS A 1 88 ? 23.542 -3.290 -14.204 1.00 83.38 88 CYS A O 1
ATOM 692 N N . PRO A 1 89 ? 21.774 -4.626 -13.874 1.00 81.88 89 PRO A N 1
ATOM 693 C CA . PRO A 1 89 ? 22.356 -5.780 -14.562 1.00 81.88 89 PRO A CA 1
ATOM 694 C C . PRO A 1 89 ? 22.652 -5.523 -16.048 1.00 81.88 89 PRO A C 1
ATOM 696 O O . PRO A 1 89 ? 23.370 -6.294 -16.675 1.00 81.88 89 PRO A O 1
ATOM 699 N N . ARG A 1 90 ? 22.102 -4.448 -16.632 1.00 84.56 90 ARG A N 1
ATOM 700 C CA . ARG A 1 90 ? 22.278 -4.101 -18.052 1.00 84.56 90 ARG A CA 1
ATOM 701 C C . ARG A 1 90 ? 23.456 -3.165 -18.313 1.00 84.56 90 ARG A C 1
ATOM 703 O O . ARG A 1 90 ? 24.133 -3.326 -19.319 1.00 84.56 90 ARG A O 1
ATOM 710 N N . CYS A 1 91 ? 23.676 -2.172 -17.452 1.00 87.31 91 CYS A N 1
ATOM 711 C CA . CYS A 1 91 ? 24.700 -1.137 -17.659 1.00 87.31 91 CYS A CA 1
ATOM 712 C C . CYS A 1 91 ? 25.706 -1.01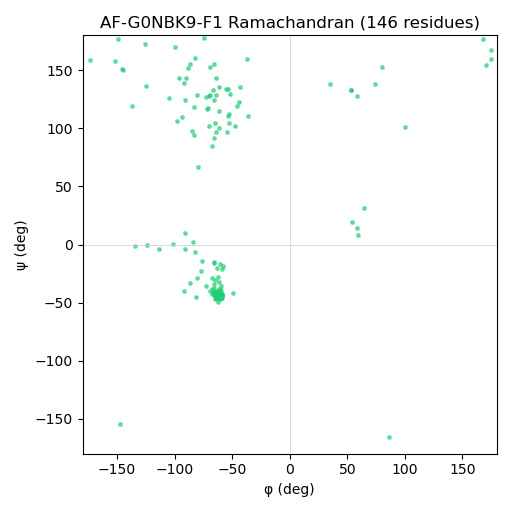7 -16.507 1.00 87.31 91 CYS A C 1
ATOM 714 O O . CYS A 1 91 ? 26.580 -0.160 -16.566 1.00 87.31 91 CYS A O 1
ATOM 716 N N . GLN A 1 92 ? 25.558 -1.828 -15.454 1.00 86.56 92 GLN A N 1
ATOM 717 C CA . GLN A 1 92 ? 26.378 -1.822 -14.237 1.00 86.56 92 GLN A CA 1
ATOM 718 C C . GLN A 1 92 ? 26.396 -0.478 -13.479 1.00 86.56 92 GLN A C 1
ATOM 720 O O . GLN A 1 92 ? 27.216 -0.283 -12.589 1.00 86.56 92 GLN A O 1
ATOM 725 N N . GLY A 1 93 ? 25.479 0.440 -13.803 1.00 85.12 93 GLY A N 1
ATOM 726 C CA . GLY A 1 93 ? 25.363 1.747 -13.158 1.00 85.12 93 GLY A CA 1
ATOM 727 C C . GLY A 1 93 ? 24.595 1.715 -11.835 1.00 85.12 93 GLY A C 1
ATOM 728 O O . GLY A 1 93 ? 23.795 0.809 -11.590 1.00 85.12 93 GLY A O 1
ATOM 729 N N . ASP A 1 94 ? 24.798 2.751 -11.017 1.00 86.62 94 ASP A N 1
ATOM 730 C CA . ASP A 1 94 ? 24.152 2.941 -9.711 1.00 86.62 94 ASP A CA 1
ATOM 731 C C . ASP A 1 94 ? 22.719 3.493 -9.860 1.00 86.62 94 ASP A C 1
ATOM 733 O O . ASP A 1 94 ? 22.412 4.634 -9.507 1.00 86.62 94 ASP A O 1
ATOM 737 N N . HIS A 1 95 ? 21.816 2.691 -10.426 1.00 86.19 95 HIS A N 1
ATOM 738 C CA . HIS A 1 95 ? 20.390 3.004 -10.490 1.00 86.19 95 HIS A CA 1
ATOM 739 C C . HIS A 1 95 ? 19.534 1.734 -10.525 1.00 86.19 95 HIS A C 1
ATOM 741 O O . HIS A 1 95 ? 19.957 0.677 -10.988 1.00 86.19 95 HIS A O 1
ATOM 747 N N . ILE A 1 96 ? 18.266 1.861 -10.134 1.00 82.50 96 ILE A N 1
ATOM 748 C CA . ILE A 1 96 ? 17.279 0.789 -10.320 1.00 82.50 96 ILE A CA 1
ATOM 749 C C . ILE A 1 96 ? 16.944 0.595 -11.809 1.00 82.50 96 ILE A C 1
ATOM 751 O O . ILE A 1 96 ? 17.019 1.542 -12.596 1.00 82.50 96 ILE A O 1
ATOM 755 N N . ASP A 1 97 ? 16.538 -0.617 -12.199 1.00 84.25 97 ASP A N 1
ATOM 756 C CA . ASP A 1 97 ? 16.273 -1.000 -13.601 1.00 84.25 97 ASP A CA 1
ATOM 757 C C . ASP A 1 97 ? 15.371 -0.009 -14.350 1.00 84.25 97 ASP A C 1
ATOM 759 O O . ASP A 1 97 ? 15.643 0.362 -15.489 1.00 84.25 97 ASP A O 1
ATOM 763 N N . LEU A 1 98 ? 14.323 0.488 -13.687 1.00 85.69 98 LEU A N 1
ATOM 764 C CA . LEU A 1 98 ? 13.344 1.405 -14.284 1.00 85.69 98 LEU A CA 1
ATOM 765 C C . LEU A 1 98 ? 13.952 2.747 -14.727 1.00 85.69 98 LEU A C 1
ATOM 767 O O . LEU A 1 98 ? 13.383 3.426 -15.582 1.00 85.69 98 LEU A O 1
ATOM 771 N N . HIS A 1 99 ? 15.118 3.118 -14.192 1.00 86.06 99 HIS A N 1
ATOM 772 C CA . HIS A 1 99 ? 15.849 4.332 -14.561 1.00 86.06 99 HIS A CA 1
ATOM 773 C C . HIS A 1 99 ? 17.025 4.074 -15.515 1.00 86.06 99 HIS A C 1
ATOM 775 O O . HIS A 1 99 ? 17.680 5.025 -15.941 1.00 86.06 99 HIS A O 1
ATOM 781 N N . CYS A 1 100 ? 17.265 2.823 -15.918 1.00 88.31 100 CYS A N 1
ATOM 782 C CA . CYS A 1 100 ? 18.352 2.489 -16.832 1.00 88.31 100 CYS A CA 1
ATOM 783 C C . CYS A 1 100 ? 18.140 3.097 -18.217 1.00 88.31 100 CYS A C 1
ATOM 785 O O . CYS A 1 100 ? 17.131 2.833 -18.866 1.00 88.31 100 CYS A O 1
ATOM 787 N N . ARG A 1 101 ? 19.104 3.874 -18.720 1.00 87.19 101 ARG A N 1
ATOM 788 C CA . ARG A 1 101 ? 19.0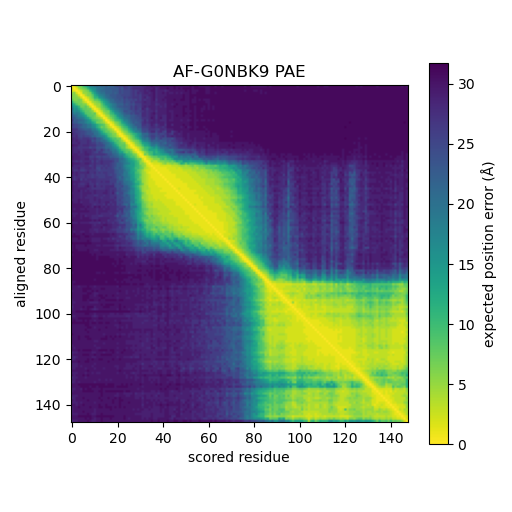41 4.417 -20.090 1.00 87.19 101 ARG A CA 1
ATOM 789 C C . ARG A 1 101 ? 19.158 3.333 -21.162 1.00 87.19 101 ARG A C 1
ATOM 791 O O . ARG A 1 101 ? 18.582 3.496 -22.228 1.00 87.19 101 ARG A O 1
ATOM 798 N N . SER A 1 102 ? 19.844 2.235 -20.857 1.00 88.06 102 SER A N 1
ATOM 799 C CA . SER A 1 102 ? 20.041 1.116 -21.783 1.00 88.06 102 SER A CA 1
ATOM 800 C C . SER A 1 102 ? 18.806 0.223 -21.940 1.00 88.06 102 SER A C 1
ATOM 802 O O . SER A 1 102 ? 18.767 -0.576 -22.867 1.00 88.06 102 SER A O 1
ATOM 804 N N . ILE A 1 103 ? 17.805 0.332 -21.053 1.00 88.44 103 ILE A N 1
ATOM 805 C CA . ILE A 1 103 ? 16.549 -0.422 -21.173 1.00 88.44 103 ILE A CA 1
ATOM 806 C C . ILE A 1 103 ? 15.543 0.411 -21.983 1.00 88.44 103 ILE A C 1
ATOM 808 O O . ILE A 1 103 ? 15.245 1.551 -21.586 1.00 88.44 103 ILE A O 1
ATOM 812 N N . PRO A 1 104 ? 14.993 -0.135 -23.086 1.00 89.56 104 PRO A N 1
ATOM 813 C CA . PRO 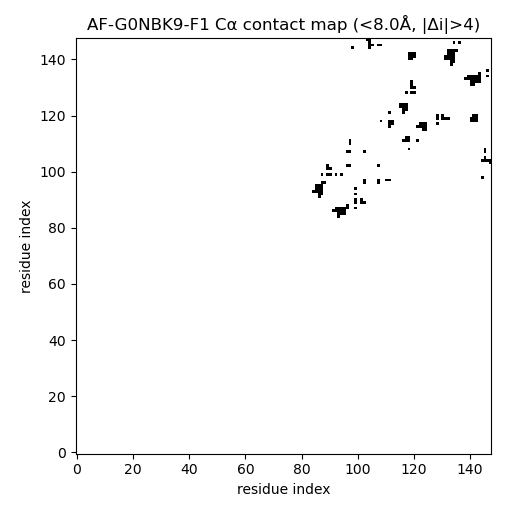A 1 104 ? 14.026 0.577 -23.905 1.00 89.56 104 PRO A CA 1
ATOM 814 C C . PRO A 1 104 ? 12.716 0.818 -23.136 1.00 89.56 104 PRO A C 1
ATOM 816 O O . PRO A 1 104 ? 12.383 0.079 -22.203 1.00 89.56 104 PRO A O 1
ATOM 819 N N . PRO A 1 105 ? 11.930 1.841 -23.510 1.00 89.81 105 PRO A N 1
ATOM 820 C CA . PRO A 1 105 ? 10.726 2.195 -22.767 1.00 89.81 105 PRO A CA 1
ATOM 821 C C . PRO A 1 105 ? 9.680 1.082 -22.689 1.00 89.81 105 PRO A C 1
ATOM 823 O O . PRO A 1 105 ? 9.044 0.920 -21.651 1.00 89.81 105 PRO A O 1
ATOM 826 N N . SER A 1 106 ? 9.536 0.285 -23.750 1.00 89.75 106 SER A N 1
ATOM 827 C CA . SER A 1 106 ? 8.634 -0.872 -23.789 1.00 89.75 106 SER A CA 1
ATOM 828 C C . SER A 1 106 ? 8.961 -1.897 -22.696 1.00 89.75 106 SER A C 1
ATOM 830 O O . SER A 1 106 ? 8.067 -2.318 -21.962 1.00 89.75 106 SER A O 1
ATOM 832 N N . GLU A 1 107 ? 10.242 -2.236 -22.520 1.00 91.75 107 GLU A N 1
ATOM 833 C CA . GLU A 1 107 ? 10.704 -3.134 -21.453 1.00 91.75 107 GLU A CA 1
ATOM 834 C C . GLU A 1 107 ? 10.498 -2.523 -20.061 1.00 91.75 107 GLU A C 1
ATOM 836 O O . GLU A 1 107 ? 10.100 -3.225 -19.132 1.0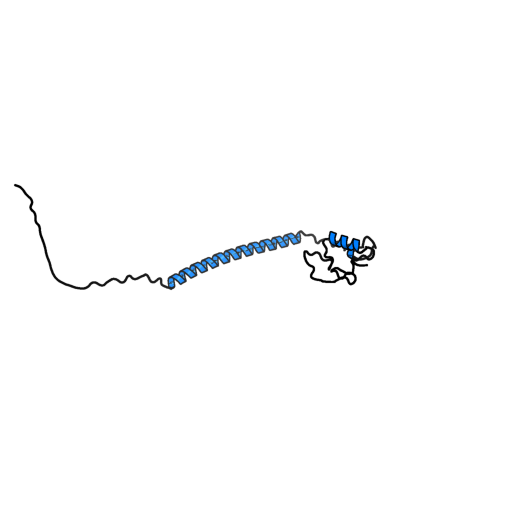0 91.75 107 GLU A O 1
ATOM 841 N N . LYS A 1 108 ? 10.699 -1.208 -19.901 1.00 91.38 108 LYS A N 1
ATOM 842 C CA . LYS A 1 108 ? 10.437 -0.523 -18.623 1.00 91.38 108 LYS A CA 1
ATOM 843 C C . LYS A 1 108 ? 8.970 -0.589 -18.222 1.00 91.38 108 LYS A C 1
ATOM 845 O O . LYS A 1 108 ? 8.684 -0.802 -17.047 1.00 91.38 108 LYS A O 1
ATOM 850 N N . ILE A 1 109 ? 8.052 -0.409 -19.175 1.00 91.38 109 ILE A N 1
ATOM 851 C CA . ILE A 1 109 ? 6.609 -0.515 -18.921 1.00 91.38 109 ILE A CA 1
ATOM 852 C C . ILE A 1 109 ? 6.276 -1.938 -18.469 1.00 91.38 109 ILE A C 1
ATOM 854 O O . ILE A 1 109 ? 5.639 -2.107 -17.432 1.00 91.38 109 ILE A O 1
ATOM 858 N N . ALA A 1 110 ? 6.754 -2.954 -19.193 1.00 91.44 110 ALA A N 1
ATOM 859 C CA . ALA A 1 110 ? 6.523 -4.353 -18.836 1.00 91.44 110 ALA A CA 1
ATOM 860 C C . ALA A 1 110 ? 7.062 -4.687 -17.434 1.00 91.44 110 ALA A C 1
ATOM 862 O O . ALA A 1 110 ? 6.369 -5.321 -16.641 1.00 91.44 110 ALA A O 1
ATOM 863 N N . LEU A 1 111 ? 8.259 -4.198 -17.097 1.00 91.25 111 LEU A N 1
ATOM 864 C CA . LEU A 1 111 ? 8.877 -4.404 -15.788 1.00 91.25 111 LEU A CA 1
ATOM 865 C C . LEU A 1 111 ? 8.126 -3.691 -14.656 1.00 91.25 111 LEU A C 1
ATOM 867 O O . LEU A 1 111 ? 8.024 -4.218 -13.551 1.00 91.25 111 LEU A O 1
ATOM 871 N N . ALA A 1 112 ? 7.611 -2.487 -14.905 1.00 91.81 112 ALA A N 1
ATOM 872 C CA . ALA A 1 112 ? 6.797 -1.771 -13.929 1.00 91.81 112 ALA A CA 1
ATOM 873 C C . ALA A 1 112 ? 5.471 -2.502 -13.677 1.00 91.81 112 ALA A C 1
ATOM 875 O O . ALA A 1 112 ? 5.093 -2.692 -12.523 1.00 91.81 112 ALA A O 1
ATOM 876 N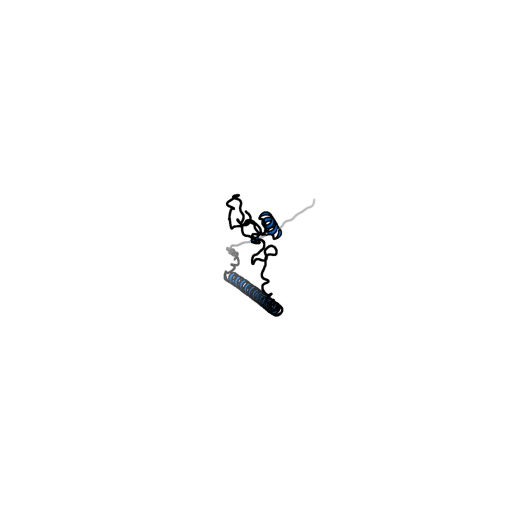 N . VAL A 1 113 ? 4.812 -2.980 -14.739 1.00 91.44 113 VAL A N 1
ATOM 877 C CA . VAL A 1 113 ? 3.570 -3.762 -14.644 1.00 91.44 113 VAL A CA 1
ATOM 878 C C . VAL A 1 113 ? 3.802 -5.081 -13.906 1.00 91.44 113 VAL A C 1
ATOM 880 O O . VAL A 1 113 ? 3.043 -5.396 -12.993 1.00 91.44 113 VAL A O 1
ATOM 883 N N . SER A 1 114 ? 4.869 -5.823 -14.226 1.00 92.31 114 SER A N 1
ATOM 884 C CA . SER A 1 114 ? 5.168 -7.101 -13.562 1.00 92.31 114 SER A CA 1
ATOM 885 C C . SER A 1 114 ? 5.492 -6.939 -12.075 1.00 92.31 114 SER A C 1
ATOM 887 O O . SER A 1 114 ? 5.171 -7.813 -11.274 1.00 92.31 114 SER A O 1
ATOM 889 N N . LYS A 1 115 ? 6.079 -5.800 -11.689 1.00 91.06 115 LYS A N 1
ATOM 890 C CA . LYS A 1 115 ? 6.350 -5.432 -10.291 1.00 91.06 115 LYS A CA 1
ATOM 891 C C . LYS A 1 115 ? 5.146 -4.778 -9.591 1.00 91.06 115 LYS A C 1
ATOM 893 O O . LYS A 1 115 ? 5.271 -4.381 -8.435 1.00 91.06 115 LYS A O 1
ATOM 898 N N . GLY A 1 116 ? 3.999 -4.641 -10.266 1.00 90.62 116 GLY A N 1
ATOM 899 C CA . GLY A 1 116 ? 2.795 -4.016 -9.708 1.00 90.62 116 GLY A CA 1
ATOM 900 C C . GLY A 1 116 ? 2.974 -2.530 -9.375 1.00 90.62 116 GLY A C 1
ATOM 901 O O . GLY A 1 116 ? 2.392 -2.032 -8.412 1.00 90.62 116 GLY A O 1
ATOM 902 N N . LEU A 1 117 ? 3.822 -1.827 -10.128 1.00 91.12 117 LEU A N 1
ATOM 903 C CA . LEU A 1 117 ? 4.152 -0.423 -9.904 1.00 91.12 117 LEU A CA 1
ATOM 904 C C . LEU A 1 117 ? 3.306 0.489 -10.787 1.00 91.12 117 LEU A C 1
ATOM 906 O O . LEU A 1 117 ? 3.049 0.216 -11.959 1.00 91.12 117 LEU A O 1
ATOM 910 N N . CYS A 1 118 ? 2.919 1.633 -10.234 1.00 90.25 118 CYS A N 1
ATOM 911 C CA . CYS A 1 118 ? 2.190 2.639 -10.984 1.00 90.25 118 CYS A CA 1
ATOM 912 C C . CYS A 1 118 ? 3.076 3.309 -12.047 1.00 90.25 118 CYS A C 1
ATOM 914 O O . CYS A 1 118 ? 4.112 3.881 -11.720 1.00 90.25 118 CYS A O 1
ATOM 916 N N . LEU A 1 119 ? 2.618 3.367 -13.301 1.00 89.62 119 LEU A N 1
ATOM 917 C CA . LEU A 1 119 ? 3.345 4.032 -14.394 1.00 89.62 119 LEU A CA 1
ATOM 918 C C . LEU A 1 119 ? 3.474 5.563 -14.220 1.00 89.62 119 LEU A C 1
ATOM 920 O O . LEU A 1 119 ? 4.316 6.190 -14.863 1.00 89.62 119 LEU A O 1
ATOM 924 N N . ASN A 1 120 ? 2.681 6.184 -13.340 1.00 90.50 120 ASN A N 1
ATOM 925 C CA . ASN A 1 120 ? 2.736 7.630 -13.074 1.00 90.50 120 ASN A CA 1
ATOM 926 C C . ASN A 1 120 ? 3.758 8.019 -12.007 1.00 90.50 120 ASN A C 1
ATOM 928 O O . ASN A 1 120 ? 4.310 9.115 -12.076 1.00 90.50 120 ASN A O 1
ATOM 932 N N . CYS A 1 121 ? 3.985 7.170 -11.004 1.00 89.31 121 CYS A N 1
ATOM 933 C CA . CYS A 1 121 ? 4.811 7.524 -9.845 1.00 89.31 121 CYS A CA 1
ATOM 934 C C . CYS A 1 121 ? 5.820 6.449 -9.427 1.00 89.31 121 CYS A C 1
ATOM 936 O O . CYS A 1 121 ? 6.549 6.663 -8.462 1.00 89.31 121 CYS A O 1
ATOM 938 N N . ASN A 1 122 ? 5.843 5.301 -10.108 1.00 89.50 122 ASN A N 1
ATOM 939 C CA . ASN A 1 122 ? 6.614 4.101 -9.770 1.00 89.50 122 ASN A CA 1
ATOM 940 C C . ASN A 1 122 ? 6.385 3.582 -8.336 1.00 89.50 122 ASN A C 1
ATOM 942 O O . ASN A 1 122 ? 7.204 2.832 -7.816 1.00 89.50 122 ASN A O 1
ATOM 946 N N . GLY A 1 123 ? 5.284 3.979 -7.690 1.00 89.94 123 GLY A N 1
ATOM 947 C CA . GLY A 1 123 ? 4.910 3.530 -6.352 1.00 89.94 123 GLY A CA 1
ATOM 948 C C . GLY A 1 123 ? 4.066 2.257 -6.376 1.00 89.94 123 GLY A C 1
ATOM 949 O O . GLY A 1 123 ? 3.317 2.016 -7.325 1.00 89.94 123 GLY A O 1
ATOM 950 N N . SER A 1 124 ? 4.160 1.472 -5.304 1.00 91.94 124 SER A N 1
ATOM 951 C CA . SER A 1 124 ? 3.312 0.304 -5.055 1.00 91.94 124 SER A CA 1
ATOM 952 C C . SER A 1 124 ? 1.995 0.755 -4.420 1.00 91.94 124 SER A C 1
ATOM 954 O O . SER A 1 124 ? 1.922 0.956 -3.210 1.00 91.94 124 SER A O 1
ATOM 956 N N . HIS A 1 125 ? 0.958 0.971 -5.228 1.00 89.81 125 HIS A N 1
ATOM 957 C CA . HIS A 1 125 ? -0.380 1.289 -4.726 1.00 89.81 125 HIS A CA 1
ATOM 958 C C . HIS A 1 125 ? -1.469 0.698 -5.621 1.00 89.81 125 HIS A C 1
ATOM 960 O O . HIS A 1 125 ? -1.296 0.564 -6.831 1.00 89.81 125 HIS A O 1
ATOM 966 N N . GLN A 1 126 ? -2.619 0.396 -5.021 1.00 81.25 126 GLN A N 1
ATOM 967 C CA . GLN A 1 126 ? -3.828 0.014 -5.746 1.00 81.25 126 GLN A CA 1
ATOM 968 C C . GLN A 1 126 ? -4.661 1.265 -6.066 1.00 81.25 126 GLN A C 1
ATOM 970 O O . GLN A 1 126 ? -4.722 2.201 -5.270 1.00 81.25 126 GLN A O 1
ATOM 975 N N . GLY A 1 127 ? -5.292 1.299 -7.240 1.00 78.38 127 GLY A N 1
ATOM 976 C CA . GLY A 1 127 ? -6.171 2.397 -7.654 1.00 78.38 127 GLY A CA 1
ATOM 977 C C . GLY A 1 127 ? -5.472 3.584 -8.331 1.00 78.38 127 GLY A C 1
ATOM 978 O O . GLY A 1 127 ? -4.330 3.498 -8.786 1.00 78.38 127 GLY A O 1
ATOM 979 N N . HIS A 1 128 ? -6.200 4.700 -8.445 1.00 78.56 128 HIS A N 1
ATOM 980 C CA . HIS A 1 128 ? -5.779 5.859 -9.233 1.00 78.56 128 HIS A CA 1
ATOM 981 C C . HIS A 1 128 ? -4.640 6.625 -8.556 1.00 78.56 128 HIS A C 1
ATOM 983 O O . HIS A 1 128 ? -4.737 7.054 -7.405 1.00 78.56 128 HIS A O 1
ATOM 989 N N . CYS A 1 129 ? -3.558 6.835 -9.303 1.00 87.25 129 CYS A N 1
ATOM 990 C CA . CYS A 1 129 ? -2.431 7.624 -8.833 1.00 87.25 129 CYS A CA 1
ATOM 991 C C . CYS A 1 129 ? -2.806 9.105 -8.734 1.00 87.25 129 CYS A C 1
ATOM 993 O O . CYS A 1 129 ? -3.247 9.699 -9.715 1.00 87.25 129 CYS A O 1
ATOM 995 N N . ARG A 1 130 ? -2.567 9.721 -7.570 1.00 82.25 130 ARG A N 1
ATOM 996 C CA . ARG A 1 130 ? -2.855 11.147 -7.326 1.00 82.25 130 ARG A CA 1
ATOM 997 C C . ARG A 1 130 ? -1.774 12.109 -7.825 1.00 82.25 130 ARG A C 1
ATOM 999 O O . ARG A 1 130 ? -1.969 13.314 -7.740 1.00 82.25 130 ARG A O 1
ATOM 1006 N N . LYS A 1 131 ? -0.630 11.609 -8.303 1.00 76.81 131 LYS A N 1
ATOM 1007 C CA . LYS A 1 131 ? 0.437 12.429 -8.897 1.00 76.81 131 LYS A CA 1
ATOM 1008 C C . LYS A 1 131 ? 0.303 12.380 -10.421 1.00 76.81 131 LYS A C 1
ATOM 1010 O O . LYS A 1 131 ? 0.641 11.340 -10.988 1.00 76.81 131 LYS A O 1
ATOM 1015 N N . PRO A 1 132 ? -0.165 13.445 -11.096 1.00 69.75 132 PRO A N 1
ATOM 1016 C CA . PRO A 1 132 ? -0.192 13.468 -12.547 1.00 69.75 132 PRO A CA 1
ATOM 1017 C C . PRO A 1 132 ? 1.081 14.121 -13.102 1.00 69.75 132 PRO A C 1
ATOM 1019 O O . PRO A 1 132 ? 1.243 15.337 -13.028 1.00 69.75 132 PRO A O 1
ATOM 1022 N N . PRO A 1 133 ? 1.969 13.344 -13.732 1.00 72.25 133 PRO A N 1
ATOM 1023 C CA . PRO A 1 133 ? 2.710 13.824 -14.882 1.00 72.25 133 PRO A CA 1
ATOM 1024 C C . PRO A 1 133 ? 2.133 13.183 -16.150 1.00 72.25 133 PRO A C 1
ATOM 1026 O O . PRO A 1 133 ? 2.003 11.962 -16.249 1.00 72.25 133 PRO A O 1
ATOM 1029 N N . ALA A 1 134 ? 1.767 14.021 -17.121 1.00 83.75 134 ALA A N 1
ATOM 1030 C CA . ALA A 1 134 ? 1.443 13.581 -18.473 1.00 83.75 134 ALA A CA 1
ATOM 1031 C C . ALA A 1 134 ? 2.706 13.628 -19.338 1.00 83.75 134 ALA A C 1
ATOM 1033 O O . ALA A 1 134 ? 3.499 14.573 -19.259 1.00 83.75 134 ALA A O 1
ATOM 1034 N N . CYS A 1 135 ? 2.906 12.622 -20.184 1.00 85.12 135 CYS A N 1
ATOM 1035 C CA . CYS A 1 135 ? 3.999 12.651 -21.142 1.00 85.12 135 CYS A CA 1
ATOM 1036 C C . CYS A 1 135 ? 3.774 13.751 -22.186 1.00 85.12 135 CYS A C 1
ATOM 1038 O O . CYS A 1 135 ? 2.716 13.821 -22.802 1.00 85.12 135 CYS A O 1
ATOM 1040 N N . LYS A 1 136 ? 4.805 14.558 -22.467 1.00 84.69 136 LYS A N 1
ATOM 1041 C CA . LYS A 1 136 ? 4.740 15.617 -23.490 1.00 84.69 136 LYS A CA 1
ATOM 1042 C C . LYS A 1 136 ? 4.491 15.090 -24.910 1.00 84.69 136 LYS A C 1
ATOM 1044 O O . LYS A 1 136 ? 3.925 15.809 -25.720 1.00 84.69 136 LYS A O 1
ATOM 1049 N N . LYS A 1 137 ? 4.914 13.856 -25.214 1.00 85.81 137 LYS A N 1
ATOM 1050 C CA . LYS A 1 137 ? 4.798 13.263 -26.557 1.00 85.81 137 LYS A CA 1
ATOM 1051 C C . LYS A 1 137 ? 3.412 12.695 -26.844 1.00 85.81 137 LYS A C 1
ATOM 1053 O O . LYS A 1 137 ? 2.881 12.912 -27.921 1.00 85.81 137 LYS A O 1
ATOM 1058 N N . CYS A 1 138 ? 2.836 11.958 -25.895 1.00 87.75 138 CYS A N 1
ATOM 1059 C CA . CYS A 1 138 ? 1.562 11.263 -26.108 1.00 87.75 138 CYS A CA 1
ATOM 1060 C C . CYS A 1 138 ? 0.400 11.802 -25.266 1.00 87.75 138 CYS A C 1
ATOM 1062 O O . CYS A 1 138 ? -0.707 11.291 -25.390 1.00 87.75 138 CYS A O 1
ATOM 1064 N N . GLN A 1 139 ? 0.650 12.777 -24.385 1.00 85.19 139 GLN A N 1
ATOM 1065 C CA . GLN A 1 139 ? -0.330 13.413 -23.492 1.00 85.19 139 GLN A CA 1
ATOM 1066 C C . GLN A 1 139 ? -1.051 12.458 -22.520 1.00 85.19 139 GLN A C 1
ATOM 1068 O O . GLN A 1 139 ? -1.952 12.869 -21.795 1.00 85.19 139 GLN A O 1
ATOM 1073 N N . LYS A 1 140 ? -0.633 11.189 -22.445 1.00 85.88 140 LYS A N 1
ATOM 1074 C CA . LYS A 1 140 ? -1.157 10.199 -21.495 1.00 85.88 140 LYS A CA 1
ATOM 1075 C C . LYS A 1 140 ? -0.416 10.278 -20.161 1.00 85.88 140 LYS A C 1
ATOM 1077 O O . LYS A 1 140 ? 0.743 10.691 -20.102 1.00 85.88 140 LYS A O 1
ATOM 1082 N N . ALA A 1 141 ? -1.084 9.838 -19.100 1.00 86.50 141 ALA A N 1
ATOM 1083 C CA . ALA A 1 141 ? -0.514 9.778 -17.762 1.00 86.50 141 ALA A CA 1
ATOM 1084 C C . ALA A 1 141 ? 0.532 8.654 -17.668 1.00 86.50 141 ALA A C 1
ATOM 1086 O O . ALA A 1 141 ? 0.203 7.488 -17.900 1.00 86.50 141 ALA A O 1
ATOM 1087 N N . HIS A 1 142 ? 1.782 9.039 -17.405 1.00 87.38 142 HIS A N 1
ATOM 1088 C CA . HIS A 1 142 ? 2.907 8.214 -16.945 1.00 87.38 142 HIS A CA 1
ATOM 1089 C C . HIS A 1 142 ? 4.177 9.077 -16.902 1.00 87.38 142 HIS A C 1
ATOM 1091 O O . HIS A 1 142 ? 4.238 10.177 -17.458 1.00 87.38 142 HIS A O 1
ATOM 1097 N N . MET A 1 143 ? 5.233 8.566 -16.272 1.00 86.12 143 MET A N 1
ATOM 1098 C CA . MET A 1 143 ? 6.538 9.232 -16.244 1.00 86.12 143 MET A CA 1
ATOM 1099 C C . MET A 1 143 ? 7.159 9.344 -17.644 1.00 86.12 143 MET A C 1
ATOM 1101 O O . MET A 1 143 ? 7.108 8.414 -18.448 1.00 86.12 143 MET A O 1
ATOM 1105 N N . THR A 1 144 ? 7.843 10.456 -17.919 1.00 81.25 144 THR A N 1
ATOM 1106 C CA . THR A 1 144 ? 8.576 10.667 -19.183 1.00 81.25 144 THR A CA 1
ATOM 1107 C C . THR A 1 144 ? 9.659 9.620 -19.437 1.00 81.25 144 THR A C 1
ATOM 1109 O O . THR A 1 144 ? 10.014 9.398 -20.585 1.00 81.25 144 THR A O 1
ATOM 1112 N N . SER A 1 145 ? 10.142 8.925 -18.402 1.00 81.44 145 SER A N 1
ATOM 1113 C CA . SER A 1 145 ? 11.089 7.808 -18.524 1.00 81.44 145 SER A CA 1
ATOM 1114 C C . SER A 1 145 ? 10.563 6.621 -19.341 1.00 81.44 145 SER A C 1
ATOM 1116 O O . SER A 1 145 ? 11.358 5.774 -19.750 1.00 81.44 145 SER A O 1
ATOM 1118 N N . TYR A 1 146 ? 9.246 6.553 -19.563 1.00 87.38 146 TYR A N 1
ATOM 1119 C CA . TYR A 1 146 ? 8.581 5.571 -20.424 1.00 87.38 146 TYR A CA 1
ATOM 1120 C C . TYR A 1 146 ? 8.430 6.047 -21.878 1.00 87.38 146 TYR A C 1
ATOM 1122 O O . TYR A 1 146 ? 7.761 5.389 -22.671 1.00 87.38 146 TYR A O 1
ATOM 1130 N N . HIS A 1 147 ? 9.068 7.160 -22.247 1.00 78.44 147 HIS A N 1
ATOM 1131 C CA . HIS A 1 147 ? 9.190 7.634 -23.625 1.00 78.44 147 HIS A CA 1
ATOM 1132 C C . HIS A 1 147 ? 10.658 7.849 -23.977 1.00 78.44 147 HIS A C 1
ATOM 1134 O O . HIS A 1 147 ? 11.407 8.420 -23.187 1.00 78.44 147 HIS A O 1
ATOM 1140 N N . CYS A 1 148 ? 11.047 7.409 -25.172 1.00 61.28 148 CYS A N 1
ATOM 1141 C CA . CYS A 1 148 ? 12.287 7.817 -25.830 1.00 61.28 148 CYS A CA 1
ATOM 1142 C C . CYS A 1 148 ? 11.953 8.908 -26.829 1.00 61.28 148 CYS A C 1
ATOM 1144 O O . CYS A 1 148 ? 10.971 8.736 -27.587 1.00 61.28 148 CYS A O 1
#

Mean predicted aligned error: 20.8 Å

pLDDT: mean 75.48, std 19.3, range [36.59, 97.06]

Nearest PDB structures (foldseek):
  5xfo-assembly1_A  TM=3.939E-01  e=1.852E+00  Homo sapiens

Foldseek 3Di:
DDDDDDDDDDDDDDDDDDDDDDDPPPDPPPPVVVVVVVVVVVVVVVVVVVVVVVVVVVVVVVVVVVVVVVVVVPPDDPPPPPPPQPQPPQHRDRDDVLQDPRDALVVSVVVLVVVCADQQPRDNDPDDDPRFDAAPPPRHGGDVSSDD

Radius of gyration: 48.15 Å; Cα contacts (8 Å, |Δi|>4): 90; chains: 1; bounding box: 137×46×89 Å